Protein AF-A0A7S3IJS3-F1 (afdb_monomer_lite)

Organism: NCBI:txid197538

Sequence (171 aa):
MATNWFPDDQRALATALGSLSNPLGCIFGLALGPFFVFESDKDDHEAGKEHMRTFMLFCAVVGTLMSIPTLIFFREKPKYYPSKIAKNSMTKKKYSQVKDLKMLGRNCNYYLMVMTFMSLYGVYTCLGAVINNIVSPYGFTATDSSILGATFIVSGLIGSFYFSAMLDKQQ

Foldseek 3Di:
DLVFVDDPVCSVVVVVVVVVVVLVVLLVVLQVPCVQADPVCVVPVVVNVVSVVVVVVVVVVVVVVVVVCCVVPDDVHDPDGPDPVSVVVVVDDPPPVVVVVVVLVVDPVSVVVVVVVCVVVVVLVVCLVCLCVVCVVVPDGSSVSSVVNSVVSVVVVVVVVVVVVVVVVVD

InterPro domains:
  IPR011701 Major facilitator superfamily [PF07690] (1-169)
  IPR020846 Major facilitator superfamily domain [PS50850] (1-171)
  IPR036259 MFS transporter superfamily [G3DSA:1.20.1250.20] (1-170)
  IPR036259 MFS transporter superfamily [SSF103473] (1-169)
  IPR049680 Choline/ethanolamine transporter FLVCR1-2/SLC49-like [PTHR10924] (1-170)

Secondary structure (DSSP, 8-state):
-HHHHS-HHHHHHHHHHHHHHHHHHHHHHHHHHHHHS-GGGGT-HHHHHHHHHHHHHHHHHHHHHHHHHHHHH--SS-SS---HHHHHHHHS----HHHHHHHHTT-HHHHHHHHHHHHHHHHHHHHHHHHHHHHGGGT--HHHHHHHHHHHHHHHHHHHHHHHHHHHTT-

Structure (mmCIF, N/CA/C/O backbone):
data_AF-A0A7S3IJS3-F1
#
_entry.id   AF-A0A7S3IJS3-F1
#
loop_
_atom_site.group_PDB
_atom_site.id
_atom_site.type_symbol
_atom_site.label_atom_id
_atom_site.label_alt_id
_atom_site.label_comp_id
_atom_site.label_asym_id
_atom_site.label_entity_id
_atom_site.label_seq_id
_atom_site.pdbx_PDB_ins_code
_atom_site.Cartn_x
_atom_site.Cartn_y
_atom_site.Cartn_z
_atom_site.occupancy
_atom_site.B_iso_or_equiv
_atom_site.auth_seq_id
_atom_site.auth_comp_id
_atom_site.auth_asym_id
_atom_site.auth_atom_id
_atom_site.pdbx_PDB_model_num
ATOM 1 N N . MET A 1 1 ? -15.737 1.942 10.810 1.00 50.00 1 MET A N 1
ATOM 2 C CA . MET A 1 1 ? -16.801 1.153 10.140 1.00 50.00 1 MET A CA 1
ATOM 3 C C . MET A 1 1 ? -16.949 -0.250 10.735 1.00 50.00 1 MET A C 1
ATOM 5 O O . MET A 1 1 ? -18.080 -0.644 10.998 1.00 50.00 1 MET A O 1
ATOM 9 N N . ALA A 1 2 ? -15.854 -0.961 11.048 1.00 55.59 2 ALA A N 1
ATOM 10 C CA . ALA A 1 2 ? -15.904 -2.280 11.704 1.00 55.59 2 ALA A CA 1
ATOM 11 C C . ALA A 1 2 ? -16.684 -2.296 13.040 1.00 55.59 2 ALA A C 1
ATOM 13 O O . ALA A 1 2 ? -17.387 -3.257 13.339 1.00 55.59 2 ALA A O 1
ATOM 14 N N . THR A 1 3 ? -16.654 -1.190 13.793 1.00 54.62 3 THR A N 1
ATOM 15 C CA . THR A 1 3 ? -17.354 -1.010 15.080 1.00 54.62 3 THR A CA 1
ATOM 16 C C . THR A 1 3 ? -18.875 -1.186 15.005 1.00 54.62 3 THR A C 1
ATOM 18 O O . THR A 1 3 ? -19.502 -1.494 16.011 1.00 54.62 3 THR A O 1
ATOM 21 N N . ASN A 1 4 ? -19.490 -1.003 13.834 1.00 58.22 4 ASN A N 1
ATOM 22 C CA . ASN A 1 4 ? -20.949 -1.077 13.697 1.00 58.22 4 ASN A CA 1
ATOM 23 C C . ASN A 1 4 ? -21.439 -2.437 13.187 1.00 58.22 4 ASN A C 1
ATOM 25 O O . ASN A 1 4 ? -22.600 -2.774 13.409 1.00 58.22 4 ASN A O 1
ATOM 29 N N . TRP A 1 5 ? -20.570 -3.197 12.515 1.00 62.84 5 TRP A N 1
ATOM 30 C CA . TRP A 1 5 ? -20.921 -4.432 11.807 1.00 62.84 5 TRP A CA 1
ATOM 31 C C . TRP A 1 5 ? -20.437 -5.703 12.511 1.00 62.84 5 TRP A C 1
ATOM 33 O O . TRP A 1 5 ? -21.099 -6.730 12.398 1.00 62.84 5 TRP A O 1
ATOM 43 N N . PHE A 1 6 ? -19.343 -5.636 13.277 1.00 63.84 6 PHE A N 1
ATOM 44 C CA . PHE A 1 6 ? -18.756 -6.808 13.931 1.00 63.84 6 PHE A CA 1
ATOM 45 C C . PHE A 1 6 ? -18.953 -6.779 15.460 1.00 63.84 6 PHE A C 1
ATOM 47 O O . PHE A 1 6 ? -18.974 -5.693 16.055 1.00 63.84 6 PHE A O 1
ATOM 54 N N . PRO A 1 7 ? -19.127 -7.941 16.117 1.00 61.72 7 PRO A N 1
ATOM 55 C CA . PRO A 1 7 ? -19.100 -8.060 17.577 1.00 61.72 7 PRO A CA 1
ATOM 56 C C . PRO A 1 7 ? -17.702 -7.754 18.135 1.00 61.72 7 PRO A C 1
ATOM 58 O O . PRO A 1 7 ? -16.718 -7.870 17.411 1.00 61.72 7 PRO A O 1
ATOM 61 N N . ASP A 1 8 ? -17.613 -7.338 19.404 1.00 66.00 8 ASP A N 1
ATOM 62 C CA . ASP A 1 8 ? -16.385 -6.784 20.007 1.00 66.00 8 ASP A CA 1
ATOM 63 C C . ASP A 1 8 ? -15.147 -7.687 19.865 1.00 66.00 8 ASP A C 1
ATOM 65 O O . ASP A 1 8 ? -14.074 -7.188 19.539 1.00 66.00 8 ASP A O 1
ATOM 69 N N . ASP A 1 9 ? -15.335 -9.001 19.970 1.00 67.94 9 ASP A N 1
ATOM 70 C CA . ASP A 1 9 ? -14.302 -10.030 19.780 1.00 67.94 9 ASP A CA 1
ATOM 71 C C . ASP A 1 9 ? -13.729 -10.071 18.344 1.00 67.94 9 ASP A C 1
ATOM 73 O O . ASP A 1 9 ? -12.540 -10.266 18.118 1.00 67.94 9 ASP A O 1
ATOM 77 N N . GLN A 1 10 ? -14.553 -9.778 17.333 1.00 71.25 10 GLN A N 1
ATOM 78 C CA . GLN A 1 10 ? -14.157 -9.849 15.918 1.00 71.25 10 GLN A CA 1
ATOM 79 C C . GLN A 1 10 ? -13.753 -8.490 15.323 1.00 71.25 10 GLN A C 1
ATOM 81 O O . GLN A 1 10 ? -13.262 -8.423 14.194 1.00 71.25 10 GLN A O 1
ATOM 86 N N . ARG A 1 11 ? -13.935 -7.383 16.057 1.00 71.31 11 ARG A N 1
ATOM 87 C CA . ARG A 1 11 ? -13.623 -6.022 15.574 1.00 71.31 11 ARG A CA 1
ATOM 88 C C . ARG A 1 11 ? -12.137 -5.796 15.353 1.00 71.31 11 ARG A C 1
ATOM 90 O O . ARG A 1 11 ? -11.772 -5.148 14.370 1.00 71.31 11 ARG A O 1
ATOM 97 N N . ALA A 1 12 ? -11.305 -6.295 16.266 1.00 75.12 12 ALA A N 1
ATOM 98 C CA . ALA A 1 12 ? -9.857 -6.152 16.179 1.00 75.12 12 ALA A CA 1
ATOM 99 C C . ALA A 1 12 ? -9.328 -6.864 14.928 1.00 75.12 12 ALA A C 1
ATOM 101 O O . ALA A 1 12 ? -8.642 -6.245 14.117 1.00 75.12 12 ALA A O 1
ATOM 102 N N . LEU A 1 13 ? -9.763 -8.109 14.703 1.00 78.50 13 LEU A N 1
ATOM 103 C CA . LEU A 1 13 ? -9.389 -8.898 13.529 1.00 78.50 13 LEU A CA 1
ATOM 104 C C . LEU A 1 13 ? -9.894 -8.263 12.227 1.00 78.50 13 LEU A C 1
ATOM 106 O O . LEU A 1 13 ? -9.119 -8.103 11.288 1.00 78.50 13 LEU A O 1
ATOM 110 N N . ALA A 1 14 ? -11.157 -7.824 12.175 1.00 79.00 14 ALA A N 1
ATOM 111 C CA . ALA A 1 14 ? -11.710 -7.160 10.991 1.00 79.00 14 ALA A CA 1
ATOM 112 C C . ALA A 1 14 ? -10.974 -5.850 10.649 1.00 79.00 14 ALA A C 1
ATOM 114 O O . ALA A 1 14 ? -10.763 -5.537 9.478 1.00 79.00 14 ALA A O 1
ATOM 115 N N . THR A 1 15 ? -10.560 -5.086 11.666 1.00 79.81 15 THR A N 1
ATOM 116 C CA . THR A 1 15 ? -9.795 -3.844 11.475 1.00 79.81 15 THR A CA 1
ATOM 117 C C . THR A 1 15 ? -8.363 -4.139 11.036 1.00 79.81 15 THR A C 1
ATOM 119 O O . THR A 1 15 ? -7.875 -3.497 10.111 1.00 79.81 15 THR A O 1
ATOM 122 N N . ALA A 1 16 ? -7.709 -5.135 11.640 1.00 81.12 16 ALA A N 1
ATOM 123 C CA . ALA A 1 16 ? -6.366 -5.561 11.258 1.00 81.12 16 ALA A CA 1
ATOM 124 C C . ALA A 1 16 ? -6.323 -6.064 9.808 1.00 81.12 16 ALA A C 1
ATOM 126 O O . ALA A 1 16 ? -5.465 -5.637 9.037 1.00 81.12 16 ALA A O 1
ATOM 127 N N . LEU A 1 17 ? -7.292 -6.895 9.409 1.00 83.50 17 LEU A N 1
ATOM 128 C CA . LEU A 1 17 ? -7.407 -7.388 8.038 1.00 83.50 17 LEU A CA 1
ATOM 129 C C . LEU A 1 17 ? -7.640 -6.239 7.047 1.00 83.50 17 LEU A C 1
ATOM 131 O O . LEU A 1 17 ? -6.981 -6.183 6.015 1.00 83.50 17 LEU A O 1
ATOM 135 N N . GLY A 1 18 ? -8.511 -5.283 7.388 1.00 84.56 18 GLY A N 1
ATOM 136 C CA . GLY A 1 18 ? -8.734 -4.089 6.569 1.00 84.56 18 GLY A CA 1
ATOM 137 C C . GLY A 1 18 ? -7.476 -3.232 6.394 1.00 84.56 18 GLY A C 1
ATOM 138 O O . GLY A 1 18 ? -7.208 -2.755 5.294 1.00 84.56 18 GLY A O 1
ATOM 139 N N . SER A 1 19 ? -6.677 -3.074 7.450 1.00 83.75 19 SER A N 1
ATOM 140 C CA . SER A 1 19 ? -5.408 -2.341 7.387 1.00 83.75 19 SER A CA 1
ATOM 141 C C . SER A 1 19 ? -4.342 -3.072 6.567 1.00 83.75 19 SER A C 1
ATOM 143 O O . SER A 1 19 ? -3.584 -2.415 5.859 1.00 83.75 19 SER A O 1
ATOM 145 N N . LEU A 1 20 ? -4.298 -4.410 6.620 1.00 84.81 20 LEU A N 1
ATOM 146 C CA . LEU A 1 20 ? -3.375 -5.244 5.835 1.00 84.81 20 LEU A CA 1
ATOM 147 C C . LEU A 1 20 ? -3.699 -5.250 4.336 1.00 84.81 20 LEU A C 1
ATOM 149 O O . LEU A 1 20 ? -2.792 -5.395 3.517 1.00 84.81 20 LEU A O 1
ATOM 153 N N . SER A 1 21 ? -4.960 -5.033 3.955 1.00 86.44 21 SER A N 1
ATOM 154 C CA . SER A 1 21 ? -5.358 -4.939 2.545 1.00 86.44 21 SER A CA 1
ATOM 155 C C . SER A 1 21 ? -4.635 -3.822 1.788 1.00 86.44 21 SER A C 1
ATOM 157 O O . SER A 1 21 ? -4.355 -3.981 0.603 1.00 86.44 21 SER A O 1
ATOM 159 N N . ASN A 1 22 ? -4.304 -2.709 2.453 1.00 87.31 22 ASN A N 1
ATOM 160 C CA . ASN A 1 22 ? -3.606 -1.584 1.827 1.00 87.31 22 ASN A CA 1
ATOM 161 C C . ASN A 1 22 ? -2.183 -1.954 1.345 1.00 87.31 22 ASN A C 1
ATOM 163 O O . ASN A 1 22 ? -1.937 -1.903 0.140 1.00 87.31 22 ASN A O 1
ATOM 167 N N . PRO A 1 23 ? -1.252 -2.394 2.216 1.00 86.94 23 PRO A N 1
ATOM 168 C CA . PRO A 1 23 ? 0.086 -2.793 1.783 1.00 86.94 23 PRO A CA 1
ATOM 169 C C . PRO A 1 23 ? 0.074 -4.014 0.852 1.00 86.94 23 PRO A C 1
ATOM 171 O O . PRO A 1 23 ? 0.885 -4.066 -0.070 1.00 86.94 23 PRO A O 1
ATOM 174 N N . LEU A 1 24 ? -0.860 -4.960 1.022 1.00 86.19 24 LEU A N 1
ATOM 175 C CA . LEU A 1 24 ? -1.030 -6.066 0.071 1.00 86.19 24 LEU A CA 1
ATOM 176 C C . LEU A 1 24 ? -1.406 -5.553 -1.324 1.00 86.19 24 LEU A C 1
ATOM 178 O O . LEU A 1 24 ? -0.793 -5.961 -2.308 1.00 86.19 24 LEU A O 1
ATOM 182 N N . GLY A 1 25 ? -2.353 -4.616 -1.414 1.00 85.62 25 GLY A N 1
ATOM 183 C CA . GLY A 1 25 ? -2.717 -3.960 -2.669 1.00 85.62 25 GLY A CA 1
ATOM 184 C C . GLY A 1 25 ? -1.532 -3.250 -3.327 1.00 85.62 25 GLY A C 1
ATOM 185 O O . GLY A 1 25 ? -1.350 -3.364 -4.537 1.00 85.62 25 GLY A O 1
ATOM 186 N N . CYS A 1 26 ? -0.678 -2.588 -2.540 1.00 84.62 26 CYS A N 1
ATOM 187 C CA . CYS A 1 26 ? 0.552 -1.980 -3.052 1.00 84.62 26 CYS A CA 1
ATOM 188 C C . CYS A 1 26 ? 1.515 -3.017 -3.649 1.00 84.62 26 CYS A C 1
ATOM 190 O O . CYS A 1 26 ? 2.035 -2.791 -4.738 1.00 84.62 26 CYS A O 1
ATOM 192 N N . ILE A 1 27 ? 1.725 -4.159 -2.984 1.00 86.25 27 ILE A N 1
ATOM 193 C CA . ILE A 1 27 ? 2.581 -5.243 -3.500 1.00 86.25 27 ILE A CA 1
ATOM 194 C C . ILE A 1 27 ? 2.015 -5.799 -4.813 1.00 86.25 27 ILE A C 1
ATOM 196 O O . ILE A 1 27 ? 2.758 -5.952 -5.780 1.00 86.25 27 ILE A O 1
ATOM 200 N N . PHE A 1 28 ? 0.702 -6.045 -4.878 1.00 85.69 28 PHE A N 1
ATOM 201 C CA . PHE A 1 28 ? 0.042 -6.476 -6.114 1.00 85.69 28 PHE A CA 1
ATOM 202 C C . PHE A 1 28 ? 0.190 -5.445 -7.241 1.00 85.69 28 PHE A C 1
ATOM 204 O O . PHE A 1 28 ? 0.464 -5.822 -8.378 1.00 85.69 28 PHE A O 1
ATOM 211 N N . GLY A 1 29 ? 0.054 -4.152 -6.938 1.00 83.94 29 GLY A N 1
ATOM 212 C CA . GLY A 1 29 ? 0.239 -3.076 -7.913 1.00 83.94 29 GLY A CA 1
ATOM 213 C C . GLY A 1 29 ? 1.671 -2.996 -8.447 1.00 83.94 29 GLY A C 1
ATOM 214 O O . GLY A 1 29 ? 1.866 -2.892 -9.656 1.00 83.94 29 GLY A O 1
ATOM 215 N N . LEU A 1 30 ? 2.668 -3.112 -7.563 1.00 82.75 30 LEU A N 1
ATOM 216 C CA . LEU A 1 30 ? 4.081 -3.158 -7.950 1.00 82.75 30 LEU A CA 1
ATOM 217 C C . LEU A 1 30 ? 4.409 -4.401 -8.782 1.00 82.75 30 LEU A C 1
ATOM 219 O O . LEU A 1 30 ? 5.192 -4.308 -9.716 1.00 82.75 30 LEU A O 1
ATOM 223 N N . ALA A 1 31 ? 3.794 -5.547 -8.484 1.00 81.81 31 ALA A N 1
ATOM 224 C CA . ALA A 1 31 ? 3.980 -6.758 -9.273 1.00 81.81 31 ALA A CA 1
ATOM 225 C C . ALA A 1 31 ? 3.354 -6.644 -10.671 1.00 81.81 31 ALA A C 1
ATOM 227 O O . ALA A 1 31 ? 3.951 -7.111 -11.632 1.00 81.81 31 ALA A O 1
ATOM 228 N N . LEU A 1 32 ? 2.174 -6.023 -10.799 1.00 79.56 32 LEU A N 1
ATOM 229 C CA . LEU A 1 32 ? 1.464 -5.882 -12.076 1.00 79.56 32 LEU A CA 1
ATOM 230 C C . LEU A 1 32 ? 2.072 -4.828 -13.011 1.00 79.56 32 LEU A C 1
ATOM 232 O O . LEU A 1 32 ? 1.961 -4.983 -14.225 1.00 79.56 32 LEU A O 1
ATOM 236 N N . GLY A 1 33 ? 2.702 -3.779 -12.475 1.00 75.75 33 GLY A N 1
ATOM 237 C CA . GLY A 1 33 ? 3.278 -2.688 -13.272 1.00 75.75 33 GLY A CA 1
ATOM 238 C C . GLY A 1 33 ? 4.228 -3.167 -14.385 1.00 75.75 33 GLY A C 1
ATOM 239 O O . GLY A 1 33 ? 3.965 -2.877 -15.552 1.00 75.75 33 GLY A O 1
ATOM 240 N N . PRO A 1 34 ? 5.269 -3.961 -14.068 1.00 73.38 34 PRO A N 1
ATOM 241 C CA . PRO A 1 34 ? 6.222 -4.477 -15.056 1.00 73.38 34 PRO A CA 1
ATOM 242 C C . PRO A 1 34 ? 5.644 -5.457 -16.087 1.00 73.38 34 PRO A C 1
ATOM 244 O O . PRO A 1 34 ? 6.280 -5.697 -17.107 1.00 73.38 34 PRO A O 1
ATOM 247 N N . PHE A 1 35 ? 4.468 -6.051 -15.843 1.00 72.12 35 PHE A N 1
ATOM 248 C CA . PHE A 1 35 ? 3.829 -6.955 -16.814 1.00 72.12 35 PHE A CA 1
ATOM 249 C C . PHE A 1 35 ? 3.069 -6.214 -17.917 1.00 72.12 35 PHE A C 1
ATOM 251 O O . PHE A 1 35 ? 2.810 -6.798 -18.966 1.00 72.12 35 PHE A O 1
ATOM 258 N N . PHE A 1 36 ? 2.675 -4.964 -17.670 1.00 66.25 36 PHE A N 1
ATOM 259 C CA . PHE A 1 36 ? 1.894 -4.161 -18.612 1.00 66.25 36 PHE A CA 1
ATOM 260 C C . PHE A 1 36 ? 2.690 -3.026 -19.257 1.00 66.25 36 PHE A C 1
ATOM 262 O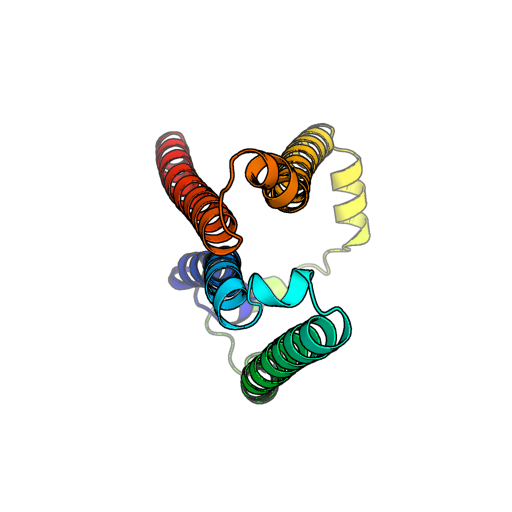 O . PHE A 1 36 ? 2.263 -2.535 -20.297 1.00 66.25 36 PHE A O 1
ATOM 269 N N . VAL A 1 37 ? 3.807 -2.606 -18.656 1.00 65.94 37 VAL A N 1
ATOM 270 C CA . VAL A 1 37 ? 4.692 -1.562 -19.189 1.00 65.94 37 VAL A CA 1
ATOM 271 C C . VAL A 1 37 ? 6.075 -2.166 -19.371 1.00 65.94 37 VAL A C 1
ATOM 273 O O . VAL A 1 37 ? 6.758 -2.473 -18.392 1.00 65.94 37 VAL A O 1
ATOM 276 N N . PHE A 1 38 ? 6.468 -2.361 -20.627 1.00 65.81 38 PHE A N 1
ATOM 277 C CA . PHE A 1 38 ? 7.743 -2.982 -20.962 1.00 65.81 38 PHE A CA 1
ATOM 278 C C . PHE A 1 38 ? 8.843 -1.928 -21.085 1.00 65.81 38 PHE A C 1
ATOM 280 O O . PHE A 1 38 ? 8.605 -0.782 -21.454 1.00 65.81 38 PHE A O 1
ATOM 287 N N . GLU A 1 39 ? 10.087 -2.329 -20.818 1.00 57.78 39 GLU A N 1
ATOM 288 C CA . GLU A 1 39 ? 11.266 -1.466 -20.979 1.00 57.78 39 GLU A CA 1
ATOM 289 C C . GLU A 1 39 ? 11.404 -0.939 -22.428 1.00 57.78 39 GLU A C 1
ATOM 291 O O . GLU A 1 39 ? 11.942 0.147 -22.632 1.00 57.78 39 GLU A O 1
ATOM 296 N N . SER A 1 40 ? 10.861 -1.672 -23.416 1.00 56.12 40 SER A N 1
ATOM 297 C CA . SER A 1 40 ? 10.827 -1.299 -24.841 1.00 56.12 40 SER A CA 1
ATOM 298 C C . SER A 1 40 ? 9.995 -0.050 -25.145 1.00 56.12 40 SER A C 1
ATOM 300 O O . SER A 1 40 ? 10.170 0.552 -26.199 1.00 56.12 40 SER A O 1
ATOM 302 N N . ASP A 1 41 ? 9.124 0.371 -24.226 1.00 56.72 41 ASP A N 1
ATOM 303 C CA . ASP A 1 41 ? 8.277 1.560 -24.378 1.00 56.72 41 ASP A CA 1
ATOM 304 C C . ASP A 1 41 ? 9.030 2.874 -24.120 1.00 56.72 41 ASP A C 1
ATOM 306 O O . ASP A 1 41 ? 8.489 3.959 -24.338 1.00 56.72 41 ASP A O 1
ATOM 310 N N . LYS A 1 42 ? 10.282 2.801 -23.642 1.00 56.00 42 LYS A N 1
ATOM 311 C CA . LYS A 1 42 ? 11.144 3.978 -23.453 1.00 56.00 42 LYS A CA 1
ATOM 312 C C . LYS A 1 42 ? 11.593 4.592 -24.780 1.00 56.00 42 LYS A C 1
ATOM 314 O O . LYS A 1 42 ? 11.767 5.808 -24.844 1.00 56.00 42 LYS A O 1
ATOM 319 N N . ASP A 1 43 ? 11.764 3.769 -25.814 1.00 58.72 43 ASP A N 1
ATOM 320 C CA . ASP A 1 43 ? 12.229 4.215 -27.131 1.00 58.72 43 ASP A CA 1
ATOM 321 C C . ASP A 1 43 ? 11.074 4.705 -28.023 1.00 58.72 43 ASP A C 1
ATOM 323 O O . ASP A 1 43 ? 11.277 5.595 -28.851 1.00 58.72 43 ASP A O 1
ATOM 327 N N . ASP A 1 44 ? 9.848 4.209 -27.805 1.00 65.00 44 ASP A N 1
ATOM 328 C CA . ASP A 1 44 ? 8.675 4.522 -28.629 1.00 65.00 44 ASP A CA 1
ATOM 329 C C . ASP A 1 44 ? 7.538 5.157 -27.798 1.00 65.00 44 ASP A C 1
ATOM 331 O O . ASP A 1 44 ? 6.672 4.496 -27.218 1.00 65.00 44 ASP A O 1
ATOM 335 N N . HIS A 1 45 ? 7.543 6.494 -27.729 1.00 63.94 45 HIS A N 1
ATOM 336 C CA . HIS A 1 45 ? 6.649 7.286 -26.868 1.00 63.94 45 HIS A CA 1
ATOM 337 C C . HIS A 1 45 ? 5.149 7.100 -27.172 1.00 63.94 45 HIS A C 1
ATOM 339 O O . HIS A 1 45 ? 4.311 7.364 -26.305 1.00 63.94 45 HIS A O 1
ATOM 345 N N . GLU A 1 46 ? 4.791 6.701 -28.394 1.00 68.31 46 GLU A N 1
ATOM 346 C CA . GLU A 1 46 ? 3.402 6.428 -28.789 1.00 68.31 46 GLU A CA 1
ATOM 347 C C . GLU A 1 46 ? 2.927 5.068 -28.244 1.00 68.31 46 GLU A C 1
ATOM 349 O O . GLU A 1 46 ? 1.849 4.997 -27.648 1.00 68.31 46 GLU A O 1
ATOM 354 N N . ALA A 1 47 ? 3.757 4.021 -28.341 1.00 65.75 47 ALA A N 1
ATOM 355 C CA . ALA A 1 47 ? 3.452 2.689 -27.809 1.00 65.75 47 ALA A CA 1
ATOM 356 C C . ALA A 1 47 ? 3.365 2.696 -26.272 1.00 65.75 47 ALA A C 1
ATOM 358 O O . ALA A 1 47 ? 2.404 2.180 -25.696 1.00 65.75 47 ALA A O 1
ATOM 359 N N . GLY A 1 48 ? 4.282 3.400 -25.597 1.00 68.56 48 GLY A N 1
ATOM 360 C CA . GLY A 1 48 ? 4.255 3.533 -24.137 1.00 68.56 48 GLY A CA 1
ATOM 361 C C . GLY A 1 48 ? 3.003 4.230 -23.596 1.00 68.56 48 GLY A C 1
ATOM 362 O O . GLY A 1 48 ? 2.475 3.851 -22.546 1.00 68.56 48 GLY A O 1
ATOM 363 N N . LYS A 1 49 ? 2.458 5.216 -24.326 1.00 72.25 49 LYS A N 1
ATOM 364 C CA . LYS A 1 49 ? 1.180 5.853 -23.960 1.00 72.25 49 LYS A CA 1
ATOM 365 C C . LYS A 1 49 ? 0.006 4.887 -24.084 1.00 72.25 49 LYS A C 1
ATOM 367 O O . LYS A 1 49 ? -0.870 4.907 -23.217 1.00 72.25 49 LYS A O 1
ATOM 372 N N . GLU A 1 50 ? -0.032 4.060 -25.127 1.00 74.94 50 GLU A N 1
ATOM 373 C CA . GLU A 1 50 ? -1.072 3.036 -25.288 1.00 74.94 50 GLU A CA 1
ATOM 374 C C . GLU A 1 50 ? -1.006 1.980 -24.182 1.00 74.94 50 GLU A C 1
ATOM 376 O O . GLU A 1 50 ? -2.033 1.672 -23.568 1.00 74.94 50 GLU A O 1
ATOM 381 N N . HIS A 1 51 ? 0.186 1.478 -23.858 1.00 74.56 51 HIS A N 1
ATOM 382 C CA . HIS A 1 51 ? 0.375 0.494 -22.793 1.00 74.56 51 HIS A CA 1
ATOM 383 C C . HIS A 1 51 ? 0.019 1.060 -21.410 1.00 74.56 51 HIS A C 1
ATOM 385 O O . HIS A 1 51 ? -0.749 0.443 -20.665 1.00 74.56 51 HIS A O 1
ATOM 391 N N . MET A 1 52 ? 0.435 2.293 -21.102 1.00 75.12 52 MET A N 1
ATOM 392 C CA . MET A 1 52 ? 0.065 2.974 -19.856 1.00 75.12 52 MET A CA 1
ATOM 393 C C . MET A 1 52 ? -1.441 3.265 -19.769 1.00 75.12 52 MET A C 1
ATOM 395 O O . MET A 1 52 ? -2.053 3.086 -18.711 1.00 75.12 52 MET A O 1
ATOM 399 N N . ARG A 1 53 ? -2.075 3.672 -20.879 1.00 76.94 53 ARG A N 1
ATOM 400 C CA . ARG A 1 53 ? -3.530 3.877 -20.943 1.00 76.94 53 ARG A CA 1
ATOM 401 C C . ARG A 1 53 ? -4.282 2.563 -20.745 1.00 76.94 53 ARG A C 1
ATOM 403 O O . ARG A 1 53 ? -5.271 2.544 -20.014 1.00 76.94 53 ARG A O 1
ATOM 410 N N . THR A 1 54 ? -3.811 1.475 -21.347 1.00 78.56 54 THR A N 1
ATOM 411 C CA . THR A 1 54 ? -4.399 0.136 -21.204 1.00 78.56 54 THR A CA 1
ATOM 412 C C . THR A 1 54 ? -4.292 -0.358 -19.764 1.00 78.56 54 THR A C 1
ATOM 414 O O . THR A 1 54 ? -5.285 -0.817 -19.201 1.00 78.56 54 THR A O 1
ATOM 417 N N . PHE A 1 55 ? -3.136 -0.173 -19.121 1.00 80.94 55 PHE A N 1
ATOM 418 C CA . PHE A 1 55 ? -2.941 -0.487 -17.706 1.00 80.94 55 PHE A CA 1
ATOM 419 C C . PHE A 1 55 ? -3.869 0.326 -16.788 1.00 80.94 55 PHE A C 1
ATOM 421 O O . PHE A 1 55 ? -4.504 -0.226 -15.885 1.00 80.94 55 PHE A O 1
ATOM 428 N N . MET A 1 56 ? -4.003 1.633 -17.038 1.00 81.25 56 MET A N 1
ATOM 429 C CA . MET A 1 56 ? -4.889 2.502 -16.259 1.00 81.25 56 MET A CA 1
ATOM 430 C C . MET A 1 56 ? -6.367 2.130 -16.450 1.00 81.25 56 MET A C 1
ATOM 432 O O . MET A 1 56 ? -7.117 2.085 -15.474 1.00 81.25 56 MET A O 1
ATOM 436 N N . LEU A 1 57 ? -6.785 1.816 -17.681 1.00 84.06 57 LEU A N 1
ATOM 437 C CA . LEU A 1 57 ? -8.138 1.335 -17.974 1.00 84.06 57 LEU A CA 1
ATOM 438 C C . LEU A 1 57 ? -8.412 -0.015 -17.311 1.00 84.06 57 LEU A C 1
ATOM 440 O O . LEU A 1 57 ? -9.475 -0.190 -16.720 1.00 84.06 57 LEU A O 1
ATOM 444 N N . PHE A 1 58 ? -7.455 -0.943 -17.341 1.00 85.62 58 PHE A N 1
ATOM 445 C CA . PHE A 1 58 ? -7.566 -2.225 -16.650 1.00 85.62 58 PHE A CA 1
ATOM 446 C C . PHE A 1 58 ? -7.760 -2.029 -15.140 1.00 85.62 58 PHE A C 1
ATOM 448 O O . PHE A 1 58 ? -8.722 -2.547 -14.570 1.00 85.62 58 PHE A O 1
ATOM 455 N N . CYS A 1 59 ? -6.922 -1.203 -14.504 1.00 83.88 59 CYS A N 1
ATOM 456 C CA . CYS A 1 59 ? -7.066 -0.854 -13.089 1.00 83.88 59 CYS A CA 1
ATOM 457 C C . CYS A 1 59 ? -8.432 -0.214 -12.785 1.00 83.88 59 CYS A C 1
ATOM 459 O O . CYS A 1 59 ? -9.065 -0.557 -11.785 1.00 83.88 59 CYS A O 1
ATOM 461 N N . ALA A 1 60 ? -8.919 0.679 -13.652 1.00 85.00 60 ALA A N 1
ATOM 462 C CA . ALA A 1 60 ? -10.221 1.324 -13.492 1.00 85.00 60 ALA A CA 1
ATOM 463 C C . ALA A 1 60 ? -11.388 0.329 -13.611 1.00 85.00 60 ALA A C 1
ATOM 465 O O . ALA A 1 60 ? -12.325 0.379 -12.812 1.00 85.00 60 ALA A O 1
ATOM 466 N N . VAL A 1 61 ? -11.326 -0.604 -14.565 1.00 87.94 61 VAL A N 1
ATOM 467 C CA . VAL A 1 61 ? -12.342 -1.650 -14.759 1.00 87.94 61 VAL A CA 1
ATOM 468 C C . VAL A 1 61 ? -12.374 -2.594 -13.561 1.00 87.94 61 VAL A C 1
ATOM 470 O O . VAL A 1 61 ? -13.445 -2.811 -12.993 1.00 87.94 61 VAL A O 1
ATOM 473 N N . VAL A 1 62 ? -11.216 -3.093 -13.121 1.00 85.94 62 VAL A N 1
ATOM 474 C CA . VAL A 1 62 ? -11.110 -3.962 -11.937 1.00 85.94 62 VAL A CA 1
ATOM 475 C C . VAL A 1 62 ? -11.595 -3.230 -10.684 1.00 85.94 62 VAL A C 1
ATOM 477 O O . VAL A 1 62 ? -12.397 -3.774 -9.924 1.00 85.94 62 VAL A O 1
ATOM 480 N N . GLY A 1 63 ? -11.186 -1.973 -10.492 1.00 83.94 63 GLY A N 1
ATOM 481 C CA . GLY A 1 63 ? -11.628 -1.146 -9.369 1.00 83.94 63 GLY A CA 1
ATOM 482 C C . GLY A 1 63 ? -13.140 -0.921 -9.359 1.00 83.94 63 GLY A C 1
ATOM 483 O O . GLY A 1 63 ? -13.780 -1.041 -8.313 1.00 83.94 63 GLY A O 1
ATOM 484 N N . THR A 1 64 ? -13.739 -0.670 -10.524 1.00 86.62 64 THR A N 1
ATOM 485 C CA . THR A 1 64 ? -15.193 -0.508 -10.663 1.00 86.62 64 THR A CA 1
ATOM 486 C C . THR A 1 64 ? -15.920 -1.824 -10.380 1.00 86.62 64 THR A C 1
ATOM 488 O O . THR A 1 64 ? -16.864 -1.840 -9.593 1.00 86.62 64 THR A O 1
ATOM 491 N N . LEU A 1 65 ? -15.438 -2.945 -10.928 1.00 87.94 65 LEU A N 1
ATOM 492 C CA . LEU A 1 65 ? -15.975 -4.287 -10.678 1.00 87.94 65 LEU A CA 1
ATOM 493 C C . LEU A 1 65 ? -15.936 -4.679 -9.201 1.00 87.94 65 LEU A C 1
ATOM 495 O O . LEU A 1 65 ? -16.896 -5.265 -8.718 1.00 87.94 65 LEU A O 1
ATOM 499 N N . MET A 1 66 ? -14.867 -4.339 -8.478 1.00 82.44 66 MET A N 1
ATOM 500 C CA . MET A 1 66 ? -14.755 -4.577 -7.032 1.00 82.44 66 MET A CA 1
ATOM 501 C C . MET A 1 66 ? -15.617 -3.603 -6.206 1.00 82.44 66 MET A C 1
ATOM 503 O O . MET A 1 66 ? -16.119 -3.946 -5.132 1.00 82.44 66 MET A O 1
ATOM 507 N N . SER A 1 67 ? -15.845 -2.390 -6.715 1.00 78.81 67 SER A N 1
ATOM 508 C CA . SER A 1 67 ? -16.669 -1.373 -6.049 1.00 78.81 67 SER A CA 1
ATOM 509 C C . SER A 1 67 ? -18.169 -1.658 -6.158 1.00 78.81 67 SER A C 1
ATOM 511 O O . SER A 1 67 ? -18.898 -1.405 -5.203 1.00 78.81 67 SER A O 1
ATOM 513 N N . ILE A 1 68 ? -18.644 -2.229 -7.269 1.00 81.44 68 ILE A N 1
ATOM 514 C CA . ILE A 1 68 ? -20.062 -2.576 -7.487 1.00 81.44 68 ILE A CA 1
ATOM 515 C C . ILE A 1 68 ? -20.641 -3.474 -6.373 1.00 81.44 68 ILE A C 1
ATOM 517 O O . ILE A 1 68 ? -21.639 -3.082 -5.763 1.00 81.44 68 ILE A O 1
ATOM 521 N N . PRO A 1 69 ? -20.057 -4.643 -6.039 1.00 76.00 69 PRO A N 1
ATOM 522 C CA . PRO A 1 69 ? -20.570 -5.483 -4.966 1.00 76.00 69 PRO A CA 1
ATOM 523 C C . PRO A 1 69 ? -20.430 -4.795 -3.610 1.00 76.00 69 PRO A C 1
ATOM 525 O O . PRO A 1 69 ? -21.308 -4.954 -2.771 1.00 76.00 69 PRO A O 1
ATOM 528 N N . THR A 1 70 ? -19.405 -3.964 -3.404 1.00 74.81 70 THR A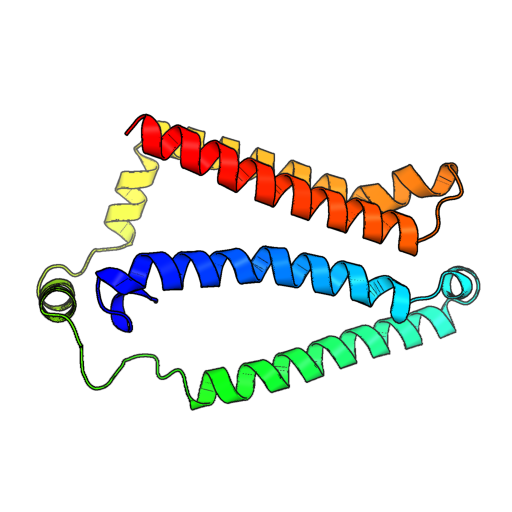 N 1
ATOM 529 C CA . THR A 1 70 ? -19.294 -3.162 -2.181 1.00 74.81 70 THR A CA 1
ATOM 530 C C . THR A 1 70 ? -20.471 -2.190 -2.062 1.00 74.81 70 THR A C 1
ATOM 532 O O . THR A 1 70 ? -21.133 -2.167 -1.035 1.00 74.81 70 THR A O 1
ATOM 535 N N . LEU A 1 71 ? -20.832 -1.461 -3.118 1.00 69.00 71 LEU A N 1
ATOM 536 C CA . LEU A 1 71 ? -21.974 -0.537 -3.100 1.00 69.00 71 LEU A CA 1
ATOM 537 C C . LEU A 1 71 ? -23.328 -1.247 -2.932 1.00 69.00 71 LEU A C 1
ATOM 539 O O . LEU A 1 71 ? -24.232 -0.702 -2.301 1.00 69.00 71 LEU A O 1
ATOM 543 N N . ILE A 1 72 ? -23.474 -2.460 -3.473 1.00 72.62 72 ILE A N 1
ATOM 544 C CA . ILE A 1 72 ? -24.719 -3.239 -3.388 1.00 72.62 72 ILE A CA 1
ATOM 545 C C . ILE A 1 72 ? -24.861 -3.934 -2.021 1.00 72.62 72 ILE A C 1
ATOM 547 O O . ILE A 1 72 ? -25.950 -3.933 -1.442 1.00 72.62 72 ILE A O 1
ATOM 551 N N . PHE A 1 73 ? -23.782 -4.520 -1.491 1.00 66.25 73 PHE A N 1
ATOM 552 C CA . PHE A 1 73 ? -23.808 -5.323 -0.262 1.00 66.25 73 PHE A CA 1
ATOM 553 C C . PHE A 1 73 ? -23.473 -4.526 1.008 1.00 66.25 73 PHE A C 1
ATOM 555 O O . PHE A 1 73 ? -24.091 -4.771 2.049 1.00 66.25 73 PHE A O 1
ATOM 562 N N . PHE A 1 74 ? -22.554 -3.554 0.963 1.00 63.06 74 PHE A N 1
ATOM 563 C CA . PHE A 1 74 ? -22.253 -2.695 2.115 1.00 63.06 74 PHE A CA 1
ATOM 564 C C . PHE A 1 74 ? -23.278 -1.567 2.226 1.00 63.06 74 PHE A C 1
ATOM 566 O O . PHE A 1 74 ? -23.055 -0.420 1.844 1.00 63.06 74 PHE A O 1
ATOM 573 N N . ARG A 1 75 ? -24.421 -1.877 2.840 1.00 54.00 75 ARG A N 1
ATOM 574 C CA . ARG A 1 75 ? -25.314 -0.837 3.358 1.00 54.00 75 ARG A CA 1
ATOM 575 C C . ARG A 1 75 ? -24.619 -0.080 4.492 1.00 54.00 75 ARG A C 1
ATOM 577 O O . ARG A 1 75 ? -24.080 -0.672 5.419 1.00 54.00 75 ARG A O 1
ATOM 584 N N . GLU A 1 76 ? -24.710 1.244 4.473 1.00 52.66 76 GLU A N 1
ATOM 585 C CA . GLU A 1 76 ? -24.089 2.145 5.458 1.00 52.66 76 GLU A CA 1
ATOM 586 C C . GLU A 1 76 ? -24.485 1.836 6.922 1.00 52.66 76 GLU A C 1
ATOM 588 O O . GLU A 1 76 ? -23.779 2.195 7.867 1.00 52.66 76 GLU A O 1
ATOM 593 N N . LYS A 1 77 ? -25.612 1.136 7.132 1.00 52.72 77 LYS A N 1
ATOM 594 C CA . LYS A 1 77 ? -26.138 0.762 8.451 1.00 52.72 77 LYS A CA 1
ATOM 595 C C . LYS A 1 77 ? -26.706 -0.668 8.422 1.00 52.72 77 LYS A C 1
ATOM 597 O O . LYS A 1 77 ? -27.630 -0.920 7.642 1.00 52.72 77 LYS A O 1
ATOM 602 N N . PRO A 1 78 ? -26.215 -1.602 9.260 1.00 54.28 78 PRO A N 1
ATOM 603 C CA . PRO A 1 78 ? -26.832 -2.916 9.390 1.00 54.28 78 PRO A CA 1
ATOM 604 C C . PRO A 1 78 ? -28.209 -2.776 10.063 1.00 54.28 78 PRO A C 1
ATOM 606 O O . PRO A 1 78 ? -28.370 -2.011 11.012 1.00 54.28 78 PRO A O 1
ATOM 609 N N . LYS A 1 79 ? -29.219 -3.512 9.570 1.00 50.31 79 LYS A N 1
ATOM 610 C CA . LYS A 1 79 ? -30.605 -3.484 10.096 1.00 50.31 79 LYS A CA 1
ATOM 611 C C . LYS A 1 79 ? -30.726 -4.059 11.518 1.00 50.31 79 LYS A C 1
ATOM 613 O O . LYS A 1 79 ? -31.659 -3.705 12.231 1.00 50.31 79 LYS A O 1
ATOM 618 N N . TYR A 1 80 ? -29.788 -4.913 11.933 1.00 47.75 80 TYR A N 1
ATOM 619 C CA . TYR A 1 80 ? -29.726 -5.513 13.266 1.00 47.75 80 TYR A CA 1
ATOM 620 C C . TYR A 1 80 ? -28.345 -5.258 13.872 1.00 47.75 80 TYR A C 1
ATOM 622 O O . TYR A 1 80 ? -27.339 -5.697 13.324 1.00 47.75 80 TYR A O 1
ATOM 630 N N . TYR A 1 81 ? -28.298 -4.529 14.990 1.00 51.62 81 TYR A N 1
ATOM 631 C CA . TYR A 1 81 ? -27.067 -4.269 15.738 1.00 51.62 81 TYR A CA 1
ATOM 632 C C . TYR A 1 81 ? -26.746 -5.477 16.633 1.00 51.62 81 TYR A C 1
ATOM 634 O O . TYR A 1 81 ? -27.522 -5.744 17.554 1.00 51.62 81 TYR A O 1
ATOM 642 N N . PRO A 1 82 ? -25.625 -6.189 16.420 1.00 47.59 82 PRO A N 1
ATOM 643 C CA . PRO A 1 82 ? -25.323 -7.410 17.168 1.00 47.59 82 PRO A CA 1
ATOM 644 C C . PRO A 1 82 ? -24.812 -7.178 18.607 1.00 47.59 82 PRO A C 1
ATOM 646 O O . PRO A 1 82 ? -24.772 -8.126 19.381 1.00 47.59 82 PRO A O 1
ATOM 649 N N . SER A 1 83 ? -24.452 -5.949 19.020 1.00 47.94 83 SER A N 1
ATOM 650 C CA . SER A 1 83 ? -23.914 -5.664 20.373 1.00 47.94 83 SER A CA 1
ATOM 651 C C . SER A 1 83 ? -24.683 -4.560 21.120 1.00 47.94 83 SER A C 1
ATOM 653 O O . SER A 1 83 ? -25.014 -3.511 20.559 1.00 47.94 83 SER A O 1
ATOM 655 N N . LYS A 1 84 ? -24.915 -4.765 22.430 1.00 50.09 84 LYS A N 1
ATOM 656 C CA . LYS A 1 84 ? -25.542 -3.802 23.366 1.00 50.09 84 LYS A CA 1
ATOM 657 C C . LYS A 1 84 ? -24.763 -2.475 23.463 1.00 50.09 84 LYS A C 1
ATOM 659 O O . LYS A 1 84 ? -25.363 -1.431 23.722 1.00 50.09 84 LYS A O 1
ATOM 664 N N . ILE A 1 85 ? -23.455 -2.485 23.183 1.00 50.47 85 ILE A N 1
ATOM 665 C CA . ILE A 1 85 ? -22.589 -1.292 23.194 1.00 50.47 85 ILE A CA 1
ATOM 666 C C . ILE A 1 85 ? -22.836 -0.415 21.954 1.00 50.47 85 ILE A C 1
ATOM 668 O O . ILE A 1 85 ? -22.831 0.809 22.066 1.00 50.47 85 ILE A O 1
ATOM 672 N N . ALA A 1 86 ? -23.164 -1.006 20.797 1.00 49.72 86 ALA A N 1
ATOM 673 C CA . ALA A 1 86 ? -23.523 -0.255 19.587 1.00 49.72 86 ALA A CA 1
ATOM 674 C C . ALA A 1 86 ? -24.849 0.520 19.753 1.00 49.72 86 ALA A C 1
ATOM 676 O O . ALA A 1 86 ? -24.975 1.643 19.268 1.00 49.72 86 ALA A O 1
ATOM 677 N N . LYS A 1 87 ? -25.806 -0.028 20.521 1.00 46.75 87 LYS A N 1
ATOM 678 C CA . LYS A 1 87 ? -27.028 0.689 20.939 1.00 46.75 87 LYS A CA 1
ATOM 679 C C . LYS A 1 87 ? -26.727 1.850 21.901 1.00 46.75 87 LYS A C 1
ATOM 681 O O . LYS A 1 87 ? -27.288 2.937 21.751 1.00 46.75 87 LYS A O 1
ATOM 686 N N . ASN A 1 88 ? -25.817 1.660 22.860 1.00 47.12 88 ASN A N 1
ATOM 687 C CA . ASN A 1 88 ? -25.482 2.691 23.854 1.00 47.12 88 ASN A CA 1
ATOM 688 C C . ASN A 1 88 ? -24.573 3.807 23.308 1.00 47.12 88 ASN A C 1
ATOM 690 O O . ASN A 1 88 ? -24.756 4.964 23.685 1.00 47.12 88 ASN A O 1
ATOM 694 N N . SER A 1 89 ? -23.661 3.497 22.381 1.00 48.44 89 SER A N 1
ATOM 695 C CA . SER A 1 89 ? -22.807 4.487 21.705 1.00 48.44 89 SER A CA 1
ATOM 696 C C . SER A 1 89 ? -23.598 5.447 20.815 1.00 48.44 89 SER A C 1
ATOM 698 O O . SER A 1 89 ? -23.140 6.560 20.581 1.00 48.44 89 SER A O 1
ATOM 700 N N . MET A 1 90 ? -24.771 5.041 20.317 1.00 46.94 90 MET A N 1
ATOM 701 C CA . MET A 1 90 ? -25.647 5.916 19.531 1.00 46.94 90 MET A CA 1
ATOM 702 C C . MET A 1 90 ? -26.596 6.744 20.415 1.00 46.94 90 MET A C 1
ATOM 704 O O . MET A 1 90 ? -27.047 7.811 20.008 1.00 46.94 90 MET A O 1
ATOM 708 N N . THR A 1 91 ? -26.867 6.277 21.641 1.00 45.91 91 THR A N 1
ATOM 709 C CA . THR A 1 91 ? -27.780 6.939 22.592 1.00 45.91 91 THR A CA 1
ATOM 710 C C . THR A 1 91 ? -27.059 7.951 23.494 1.00 45.91 91 THR A C 1
ATOM 712 O O . THR A 1 91 ? -27.671 8.915 23.952 1.00 45.91 91 THR A O 1
ATOM 715 N N . LYS A 1 92 ? -25.747 7.801 23.733 1.00 46.72 92 LYS A N 1
ATOM 716 C CA . LYS A 1 92 ? -24.955 8.762 24.517 1.00 46.72 92 LYS A CA 1
ATOM 717 C C . LYS A 1 92 ? -23.851 9.410 23.676 1.00 46.72 92 LYS A C 1
ATOM 719 O O . LYS A 1 92 ? -22.873 8.766 23.326 1.00 46.72 92 LYS A O 1
ATOM 724 N N . LYS A 1 93 ? -24.005 10.730 23.505 1.00 46.31 93 LYS A N 1
ATOM 725 C CA . LYS A 1 93 ? -23.106 11.742 22.915 1.00 46.31 93 LYS A CA 1
ATOM 726 C C . LYS A 1 93 ? -23.118 11.857 21.386 1.00 46.31 93 LYS A C 1
ATOM 728 O O . LYS A 1 93 ? -22.405 11.164 20.673 1.00 46.31 93 LYS A O 1
ATOM 733 N N . LYS A 1 94 ? -23.785 12.919 20.912 1.00 48.44 94 LYS A N 1
ATOM 734 C CA . LYS A 1 94 ? -23.283 13.720 19.786 1.00 48.44 94 LYS A CA 1
ATOM 735 C C . LYS A 1 94 ? -21.881 14.212 20.168 1.00 48.44 94 LYS A C 1
ATOM 737 O O . LYS A 1 94 ? -21.748 15.256 20.804 1.00 48.44 94 LYS A O 1
ATOM 742 N N . TYR A 1 95 ? -20.848 13.430 19.872 1.00 56.25 95 TYR A N 1
ATOM 743 C CA . TYR A 1 95 ? -19.477 13.923 19.910 1.00 56.25 95 TYR A CA 1
ATOM 744 C C . TYR A 1 95 ? -19.396 15.063 18.897 1.00 56.25 95 TYR A C 1
ATOM 746 O O . TYR A 1 95 ? -19.623 14.873 17.702 1.00 56.25 95 TYR A O 1
ATOM 754 N N . SER A 1 96 ? -19.199 16.283 19.392 1.00 63.50 96 SER A N 1
ATOM 755 C CA . SER A 1 96 ? -18.966 17.424 18.519 1.00 63.50 96 SER A CA 1
ATOM 756 C C . SER A 1 96 ? -17.550 17.271 17.991 1.00 63.50 96 SER A C 1
ATOM 758 O O . SER A 1 96 ? -16.595 17.579 18.701 1.00 63.50 96 SER A O 1
ATOM 760 N N . GLN A 1 97 ? -17.426 16.779 16.756 1.00 68.56 97 GLN A N 1
ATOM 761 C CA . GLN A 1 97 ? -16.141 16.541 16.091 1.00 68.56 97 GLN A CA 1
ATOM 762 C C . GLN A 1 97 ? -15.229 17.777 16.149 1.00 68.56 97 GLN A C 1
ATOM 764 O O . GLN A 1 97 ? -14.020 17.661 16.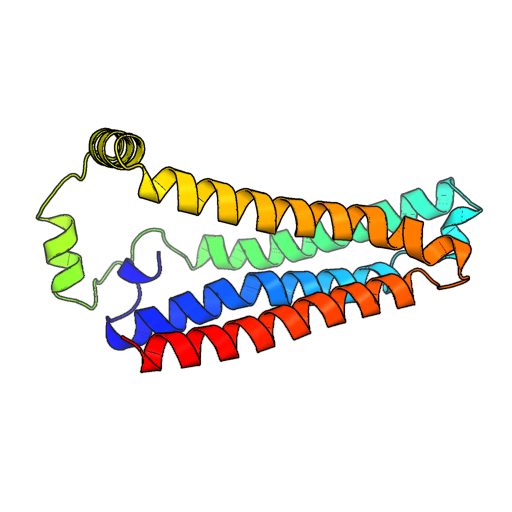304 1.00 68.56 97 GLN A O 1
ATOM 769 N N . VAL A 1 98 ? -15.821 18.976 16.122 1.00 76.12 98 VAL A N 1
ATOM 770 C CA . VAL A 1 98 ? -15.115 20.260 16.242 1.00 76.12 98 VAL A CA 1
ATOM 771 C C . VAL A 1 98 ? -14.501 20.454 17.635 1.00 76.12 98 VAL A C 1
ATOM 773 O O . VAL A 1 98 ? -13.407 21.000 17.770 1.00 76.12 98 VAL A O 1
ATOM 776 N N . LYS A 1 99 ? -15.190 20.006 18.689 1.00 78.00 99 LYS A N 1
ATOM 777 C CA . LYS A 1 99 ? -14.724 20.125 20.076 1.00 78.00 99 LYS A CA 1
ATOM 778 C C . LYS A 1 99 ? -13.579 19.153 20.358 1.00 78.00 99 LYS A C 1
ATOM 780 O O . LYS A 1 99 ? -12.611 19.547 21.005 1.00 78.00 99 LYS A O 1
ATOM 785 N N . ASP A 1 100 ? -13.661 17.942 19.812 1.00 78.94 100 ASP A N 1
ATOM 786 C CA . ASP A 1 100 ? -12.597 16.939 19.902 1.00 78.94 100 ASP A CA 1
ATOM 787 C C . ASP A 1 100 ? -11.364 17.370 19.096 1.00 78.94 100 ASP A C 1
ATOM 789 O O . ASP A 1 100 ? -10.249 17.311 19.608 1.00 78.94 100 ASP A O 1
ATOM 793 N N . LEU A 1 101 ? -11.555 17.925 17.892 1.00 79.12 101 LEU A N 1
ATOM 794 C CA . LEU A 1 101 ? -10.462 18.460 17.074 1.00 79.12 101 LEU A CA 1
ATOM 795 C C . LEU A 1 101 ? -9.752 19.637 17.763 1.00 79.12 101 LEU A C 1
ATOM 797 O O . LEU A 1 101 ? -8.524 19.700 17.788 1.00 79.12 101 LEU A O 1
ATOM 801 N N . LYS A 1 102 ? -10.514 20.541 18.394 1.00 80.94 102 LYS A N 1
ATOM 802 C CA . LYS A 1 102 ? -9.957 21.651 19.183 1.00 80.94 102 LYS A CA 1
ATOM 803 C C . LYS A 1 102 ? -9.203 21.160 20.423 1.00 80.94 102 LYS A C 1
ATOM 805 O O . LYS A 1 102 ? -8.215 21.773 20.819 1.00 80.94 102 LYS A O 1
ATOM 810 N N . MET A 1 103 ? -9.659 20.070 21.040 1.00 79.19 103 MET A N 1
ATOM 811 C CA . MET A 1 103 ? -8.976 19.441 22.172 1.00 79.19 103 MET A CA 1
ATOM 812 C C . MET A 1 103 ? -7.672 18.758 21.734 1.00 79.19 103 MET A C 1
ATOM 814 O O . MET A 1 103 ? -6.662 18.895 22.422 1.00 79.19 103 MET A O 1
ATOM 818 N N . LEU A 1 104 ? -7.668 18.108 20.568 1.00 81.19 104 LEU A N 1
ATOM 819 C CA . LEU A 1 104 ? -6.482 17.504 19.955 1.00 81.19 104 LEU A CA 1
ATOM 820 C C . LEU A 1 104 ? -5.426 18.554 19.593 1.00 81.19 104 LEU A C 1
ATOM 822 O O . LEU A 1 104 ? -4.263 18.404 19.952 1.00 81.19 104 LEU A O 1
ATOM 826 N N . GLY A 1 105 ? -5.844 19.664 18.975 1.00 80.56 105 GLY A N 1
ATOM 827 C CA . GLY A 1 105 ? -4.956 20.769 18.594 1.00 80.56 105 GLY A CA 1
ATOM 828 C C . GLY A 1 105 ? -4.327 21.520 19.772 1.00 80.56 105 GLY A C 1
ATOM 829 O O . GLY A 1 105 ? -3.418 22.321 19.568 1.00 80.56 105 GLY A O 1
ATOM 830 N N . ARG A 1 106 ? -4.783 21.266 21.006 1.00 83.06 106 ARG A N 1
ATOM 831 C CA . ARG A 1 106 ? -4.197 21.822 22.235 1.00 83.06 106 ARG A CA 1
ATOM 832 C C . ARG A 1 106 ? -3.194 20.874 22.901 1.00 83.06 106 ARG A C 1
ATOM 834 O O . ARG A 1 106 ? -2.616 21.232 23.923 1.00 83.06 106 ARG A O 1
ATOM 841 N N . ASN A 1 107 ? -3.006 19.672 22.358 1.00 89.00 107 ASN A N 1
ATOM 842 C CA . ASN A 1 107 ? -2.118 18.662 22.915 1.00 89.00 107 ASN A CA 1
ATOM 843 C C . ASN A 1 107 ? -0.774 18.651 22.168 1.00 89.00 107 ASN A C 1
ATOM 845 O O . ASN A 1 107 ? -0.723 18.353 20.979 1.00 89.00 107 ASN A O 1
ATOM 849 N N . CYS A 1 108 ? 0.325 18.931 22.873 1.00 85.38 108 CYS A N 1
ATOM 850 C CA . CYS A 1 108 ? 1.671 18.906 22.291 1.00 85.38 108 CYS A CA 1
ATOM 851 C C . CYS A 1 108 ? 2.054 17.504 21.775 1.00 85.38 108 CYS A C 1
ATOM 853 O O . CYS A 1 108 ? 2.620 17.368 20.692 1.00 85.38 108 CYS A O 1
ATOM 855 N N . ASN A 1 109 ? 1.641 16.447 22.486 1.00 88.38 109 ASN A N 1
ATOM 856 C CA . ASN A 1 109 ? 1.920 15.064 22.087 1.00 88.38 109 ASN A CA 1
ATOM 857 C C . ASN A 1 109 ? 1.251 14.699 20.755 1.00 88.38 109 ASN A C 1
ATOM 859 O O . ASN A 1 109 ? 1.777 13.880 20.007 1.00 88.38 109 ASN A O 1
ATOM 863 N N . TYR A 1 110 ? 0.113 15.324 20.435 1.00 88.44 110 TYR A N 1
ATOM 864 C CA . TYR A 1 110 ? -0.544 15.121 19.147 1.00 88.44 110 TYR A CA 1
ATOM 865 C C . TYR A 1 110 ? 0.315 15.656 17.995 1.00 88.44 110 TYR A C 1
ATOM 867 O O . TYR A 1 110 ? 0.488 14.961 16.999 1.00 88.44 110 TYR A O 1
ATOM 875 N N . TYR A 1 111 ? 0.923 16.836 18.149 1.00 90.38 111 TYR A N 1
ATOM 876 C CA . TYR A 1 111 ? 1.822 17.380 17.128 1.00 90.38 111 TYR A CA 1
ATOM 877 C C . TYR A 1 111 ? 3.069 16.518 16.927 1.00 90.38 111 TYR A C 1
ATOM 879 O O . TYR A 1 111 ? 3.462 16.307 15.784 1.00 90.38 111 TYR A O 1
ATOM 887 N N . LEU A 1 112 ? 3.656 15.973 17.999 1.00 91.12 112 LEU A N 1
ATOM 888 C CA . LEU A 1 112 ? 4.790 15.048 17.881 1.00 91.12 112 LEU A CA 1
ATOM 889 C C . LEU A 1 112 ? 4.416 13.803 17.067 1.00 91.12 112 LEU A C 1
ATOM 891 O O . LEU A 1 112 ? 5.123 13.458 16.125 1.00 91.12 112 LEU A O 1
ATOM 895 N N . MET A 1 113 ? 3.266 13.189 17.361 1.00 91.00 113 MET A N 1
ATOM 896 C CA . MET A 1 113 ? 2.769 12.031 16.606 1.00 91.00 113 MET A CA 1
ATOM 897 C C . MET A 1 113 ? 2.523 12.366 15.130 1.00 91.00 113 MET A C 1
ATOM 899 O O . MET A 1 113 ? 2.903 11.594 14.250 1.00 91.00 113 MET A O 1
ATOM 903 N N . VAL A 1 114 ? 1.924 13.529 14.846 1.00 90.88 114 VAL A N 1
ATOM 904 C CA . VAL A 1 114 ? 1.683 13.994 13.470 1.00 90.88 114 VAL A CA 1
ATOM 905 C C . VAL A 1 114 ? 2.999 14.202 12.725 1.00 90.88 114 VAL A C 1
ATOM 907 O O . VAL A 1 114 ? 3.129 13.729 11.600 1.00 90.88 114 VAL A O 1
ATOM 910 N N . MET A 1 115 ? 3.985 14.852 13.347 1.00 93.12 115 MET A N 1
ATOM 911 C CA . MET A 1 115 ? 5.294 15.086 12.733 1.00 93.12 115 MET A CA 1
ATOM 912 C C . MET A 1 115 ? 6.008 13.772 12.417 1.00 93.12 115 MET A C 1
ATOM 914 O O . MET A 1 115 ? 6.464 13.588 11.291 1.00 93.12 115 MET A O 1
ATOM 918 N N . THR A 1 116 ? 6.047 12.824 13.359 1.00 92.12 116 THR A N 1
ATOM 919 C CA . THR A 1 116 ? 6.649 11.504 13.121 1.00 92.12 116 THR A CA 1
ATOM 920 C C . THR A 1 116 ? 5.948 10.760 11.984 1.00 92.12 116 THR A C 1
ATOM 922 O O . THR A 1 116 ? 6.614 10.194 11.117 1.00 92.12 116 THR A O 1
ATOM 925 N N . PHE A 1 117 ? 4.612 10.797 11.938 1.00 90.38 117 PHE A N 1
ATOM 926 C CA . PHE A 1 117 ? 3.844 10.156 10.872 1.00 90.38 117 PHE A CA 1
ATOM 927 C C . PHE A 1 117 ? 4.089 10.806 9.503 1.00 90.38 117 PHE A C 1
ATOM 929 O O . PHE A 1 117 ? 4.299 10.104 8.514 1.00 90.38 117 PHE A O 1
ATOM 936 N N . MET A 1 118 ? 4.121 12.140 9.442 1.00 93.56 118 MET A N 1
ATOM 937 C CA . MET A 1 118 ? 4.424 12.886 8.219 1.00 93.56 118 MET A CA 1
ATOM 938 C C . MET A 1 118 ? 5.832 12.595 7.706 1.00 93.56 118 MET A C 1
ATOM 940 O O . MET A 1 118 ? 6.000 12.360 6.512 1.00 93.56 118 MET A O 1
ATOM 944 N N . SER A 1 119 ? 6.837 12.568 8.586 1.00 93.69 119 SER A N 1
ATOM 945 C CA . SER A 1 119 ? 8.208 12.220 8.204 1.00 93.69 119 SER A CA 1
ATOM 946 C C . SER A 1 119 ? 8.293 10.798 7.652 1.00 93.69 119 SER A C 1
ATOM 948 O O . SER A 1 119 ? 8.885 10.595 6.595 1.00 93.69 119 SER A O 1
ATOM 950 N N . LEU A 1 120 ? 7.654 9.826 8.312 1.00 89.81 120 LEU A N 1
ATOM 951 C CA . LEU A 1 120 ? 7.634 8.435 7.857 1.00 89.81 120 LEU A CA 1
ATOM 952 C C . LEU A 1 120 ? 6.967 8.292 6.479 1.00 89.81 120 LEU A C 1
ATOM 954 O O . LEU A 1 120 ? 7.543 7.694 5.570 1.00 89.81 120 LEU A O 1
ATOM 958 N N . TYR A 1 121 ? 5.786 8.885 6.296 1.00 89.19 121 TYR A N 1
ATOM 959 C CA . TYR A 1 121 ? 5.063 8.827 5.024 1.00 89.19 121 TYR A CA 1
ATOM 960 C C . TYR A 1 121 ? 5.772 9.605 3.902 1.00 89.19 121 TYR A C 1
ATOM 962 O O . TYR A 1 121 ? 5.777 9.179 2.744 1.00 89.19 121 TYR A O 1
ATOM 970 N N . GLY A 1 122 ? 6.408 10.729 4.242 1.00 91.12 122 GLY A N 1
ATOM 971 C CA . GLY A 1 122 ? 7.187 11.544 3.314 1.00 91.12 122 GLY A CA 1
ATOM 972 C C . GLY A 1 122 ? 8.415 10.807 2.785 1.00 91.12 122 GLY A C 1
ATOM 973 O O . GLY A 1 122 ? 8.618 10.758 1.573 1.00 91.12 122 GLY A O 1
ATOM 974 N N . VAL A 1 123 ? 9.192 10.172 3.671 1.00 89.44 123 VAL A N 1
ATOM 975 C CA . VAL A 1 123 ? 10.344 9.345 3.274 1.00 89.44 123 VAL A CA 1
ATOM 976 C C . VAL A 1 123 ? 9.893 8.182 2.395 1.00 89.44 123 VAL A C 1
ATOM 978 O O . VAL A 1 123 ? 10.485 7.964 1.342 1.00 89.44 123 VAL A O 1
ATOM 981 N N . TYR A 1 124 ? 8.814 7.488 2.771 1.00 85.56 124 TYR A N 1
ATOM 982 C CA . TYR A 1 124 ? 8.250 6.396 1.974 1.00 85.56 124 TYR A CA 1
ATOM 983 C C . TYR A 1 124 ? 7.879 6.837 0.549 1.00 85.56 124 TYR A C 1
ATOM 985 O O . TYR A 1 124 ? 8.277 6.206 -0.429 1.00 85.56 124 TYR A O 1
ATOM 993 N N . THR A 1 125 ? 7.162 7.956 0.426 1.00 87.19 125 THR A N 1
ATOM 994 C CA . THR A 1 125 ? 6.708 8.475 -0.873 1.00 87.19 125 THR A CA 1
ATOM 995 C C . THR A 1 125 ? 7.880 8.961 -1.729 1.00 87.19 125 THR A C 1
ATOM 997 O O . THR A 1 125 ? 7.923 8.695 -2.929 1.00 87.19 125 THR A O 1
ATOM 1000 N N . CYS A 1 126 ? 8.857 9.638 -1.117 1.00 88.69 126 CYS A N 1
ATOM 1001 C CA . CYS A 1 126 ? 10.067 10.093 -1.798 1.00 88.69 126 CYS A CA 1
ATOM 1002 C C . CYS A 1 126 ? 10.893 8.909 -2.318 1.00 88.69 126 CYS A C 1
ATOM 1004 O O . CYS A 1 126 ? 11.264 8.883 -3.490 1.00 88.69 126 CYS A O 1
ATOM 1006 N N . LEU A 1 127 ? 11.107 7.890 -1.479 1.00 85.81 127 LEU A N 1
ATOM 1007 C CA . LEU A 1 127 ? 11.800 6.667 -1.875 1.00 85.81 127 LEU A CA 1
ATOM 1008 C C . LEU A 1 127 ? 11.095 6.006 -3.068 1.00 85.81 127 LEU A C 1
ATOM 1010 O O . LEU A 1 127 ? 11.752 5.683 -4.051 1.00 85.81 127 LEU A O 1
ATOM 1014 N N . GLY A 1 128 ? 9.763 5.882 -3.029 1.00 82.69 128 GLY A N 1
ATOM 1015 C CA . GLY A 1 128 ? 8.979 5.312 -4.129 1.00 82.69 128 GLY A CA 1
ATOM 1016 C C . GLY A 1 128 ? 9.108 6.075 -5.454 1.00 82.69 128 GLY A C 1
ATOM 1017 O O . GLY A 1 128 ? 9.142 5.456 -6.514 1.00 82.69 128 GLY A O 1
ATOM 1018 N N . ALA A 1 129 ? 9.233 7.405 -5.416 1.00 83.31 129 ALA A N 1
ATOM 1019 C CA . ALA A 1 129 ? 9.413 8.221 -6.620 1.00 83.31 129 ALA A CA 1
ATOM 1020 C C . ALA A 1 129 ? 10.844 8.151 -7.186 1.00 83.31 129 ALA A C 1
ATOM 1022 O O . ALA A 1 129 ? 11.052 8.200 -8.400 1.00 83.31 129 ALA A O 1
ATOM 1023 N N . VAL A 1 130 ? 11.842 8.049 -6.307 1.00 84.44 130 VAL A N 1
ATOM 1024 C CA . VAL A 1 130 ? 13.258 8.168 -6.676 1.00 84.44 130 VAL A CA 1
ATOM 1025 C C . VAL A 1 130 ? 13.919 6.801 -6.895 1.00 84.44 130 VAL A C 1
ATOM 1027 O O . VAL A 1 130 ? 14.966 6.742 -7.533 1.00 84.44 130 VAL A O 1
ATOM 1030 N N . ILE A 1 131 ? 13.299 5.690 -6.471 1.00 81.19 131 ILE A N 1
ATOM 1031 C CA . ILE A 1 131 ? 13.870 4.339 -6.615 1.00 81.19 131 ILE A CA 1
ATOM 1032 C C . ILE A 1 131 ? 14.249 4.024 -8.065 1.00 81.19 131 ILE A C 1
ATOM 1034 O O . ILE A 1 131 ? 15.381 3.629 -8.320 1.00 81.19 131 ILE A O 1
ATOM 1038 N N . ASN A 1 132 ? 13.373 4.328 -9.027 1.00 74.38 132 ASN A N 1
ATOM 1039 C CA . ASN A 1 132 ? 13.657 4.119 -10.449 1.00 74.38 132 ASN A CA 1
ATOM 1040 C C . ASN A 1 132 ? 14.841 4.976 -10.935 1.00 74.38 132 ASN A C 1
ATOM 1042 O O . ASN A 1 132 ? 15.650 4.517 -11.734 1.00 74.38 132 ASN A O 1
ATOM 1046 N N . ASN A 1 133 ? 14.984 6.202 -10.418 1.00 77.25 133 ASN A N 1
ATOM 1047 C CA . ASN A 1 133 ? 16.080 7.107 -10.779 1.00 77.25 133 ASN A CA 1
ATOM 1048 C C . ASN A 1 133 ? 17.426 6.669 -10.180 1.00 77.25 133 ASN A C 1
ATOM 1050 O O . ASN A 1 133 ? 18.457 6.818 -10.827 1.00 77.25 133 ASN A O 1
ATOM 1054 N N . ILE A 1 134 ? 17.428 6.114 -8.963 1.00 80.12 134 ILE A N 1
ATOM 1055 C CA . ILE A 1 134 ? 18.643 5.602 -8.303 1.00 80.12 134 ILE A CA 1
ATOM 1056 C C . ILE A 1 134 ? 19.133 4.321 -8.970 1.00 80.12 134 ILE A C 1
ATOM 1058 O O . ILE A 1 134 ? 20.334 4.098 -9.060 1.00 80.12 134 ILE A O 1
ATOM 1062 N N . VAL A 1 135 ? 18.206 3.478 -9.416 1.00 75.81 135 VAL A N 1
ATOM 1063 C CA . VAL A 1 135 ? 18.472 2.115 -9.885 1.00 75.81 135 VAL A CA 1
ATOM 1064 C C . VAL A 1 135 ? 18.807 2.087 -11.391 1.00 75.81 135 VAL A C 1
ATOM 1066 O O . VAL A 1 135 ? 19.609 1.262 -11.828 1.00 75.81 135 VAL A O 1
ATOM 1069 N N . SER A 1 136 ? 18.322 3.071 -12.163 1.00 71.75 136 SER A N 1
ATOM 1070 C CA . SER A 1 136 ? 18.633 3.256 -13.591 1.00 71.75 136 SER A CA 1
ATOM 1071 C C . SER A 1 136 ? 20.132 3.311 -13.958 1.00 71.75 136 SER A C 1
ATOM 1073 O O . SER A 1 136 ? 20.498 2.649 -14.928 1.00 71.75 136 SER A O 1
ATOM 1075 N N . PRO A 1 137 ? 21.026 4.044 -13.258 1.00 75.69 137 PRO A N 1
ATOM 1076 C CA . PRO A 1 137 ? 22.451 4.100 -13.616 1.00 75.69 137 PRO A CA 1
ATOM 1077 C C . PRO A 1 137 ? 23.220 2.795 -13.353 1.00 75.69 137 PRO A C 1
ATOM 1079 O O . PRO A 1 137 ? 24.337 2.644 -13.839 1.00 75.69 137 PRO A O 1
ATOM 1082 N N . TYR A 1 138 ? 22.642 1.851 -12.606 1.00 73.75 138 TYR A N 1
ATOM 1083 C CA . TYR A 1 138 ? 23.269 0.564 -12.285 1.00 73.75 138 TYR A CA 1
ATOM 1084 C C . TYR A 1 138 ? 22.858 -0.568 -13.244 1.00 73.75 138 TYR A C 1
ATOM 1086 O O . TYR A 1 138 ? 23.283 -1.704 -13.053 1.00 73.75 138 TYR A O 1
ATOM 1094 N N . GLY A 1 139 ? 22.059 -0.273 -14.278 1.00 69.94 139 GLY A N 1
ATOM 1095 C CA . GLY A 1 139 ? 21.654 -1.249 -15.299 1.00 69.94 139 GLY A CA 1
ATOM 1096 C C . GLY A 1 139 ? 20.527 -2.195 -14.874 1.00 69.94 139 GLY A C 1
ATOM 1097 O O . GLY A 1 139 ? 20.313 -3.221 -15.514 1.00 69.94 139 GLY A O 1
ATOM 1098 N N . PHE A 1 140 ? 19.814 -1.871 -13.799 1.00 75.19 140 PHE A N 1
ATOM 1099 C CA . PHE A 1 140 ? 18.655 -2.635 -13.342 1.00 75.19 140 PHE A CA 1
ATOM 1100 C C . PHE A 1 140 ? 17.404 -2.304 -14.164 1.00 75.19 140 PHE A C 1
ATOM 1102 O O . PHE A 1 140 ? 17.172 -1.154 -14.543 1.00 75.19 140 PHE A O 1
ATOM 1109 N N . THR A 1 141 ? 16.574 -3.323 -14.380 1.00 74.56 141 THR A N 1
ATOM 1110 C CA . THR A 1 141 ? 15.340 -3.238 -15.179 1.00 74.56 141 THR A CA 1
ATOM 1111 C C . THR A 1 141 ? 14.187 -2.682 -14.326 1.00 74.56 141 THR A C 1
ATOM 1113 O O . THR A 1 141 ? 14.219 -2.737 -13.090 1.00 74.56 141 THR A O 1
ATOM 1116 N N . ALA A 1 142 ? 13.118 -2.178 -14.949 1.00 71.25 142 ALA A N 1
ATOM 1117 C CA . ALA A 1 142 ? 11.899 -1.748 -14.249 1.00 71.25 142 ALA A CA 1
ATOM 1118 C C . ALA A 1 142 ? 11.294 -2.852 -13.348 1.00 71.25 142 ALA A C 1
ATOM 1120 O O . ALA A 1 142 ? 10.738 -2.575 -12.277 1.00 71.25 142 ALA A O 1
ATOM 1121 N N . THR A 1 143 ? 11.463 -4.116 -13.742 1.00 76.88 143 THR A N 1
ATOM 1122 C CA . THR A 1 143 ? 11.072 -5.295 -12.957 1.00 76.88 143 THR A CA 1
ATOM 1123 C C . THR A 1 143 ? 11.849 -5.398 -11.645 1.00 76.88 143 THR A C 1
ATOM 1125 O O . THR A 1 143 ? 11.247 -5.613 -10.593 1.00 76.88 143 THR A O 1
ATOM 1128 N N . ASP A 1 144 ? 13.163 -5.166 -11.669 1.00 81.19 144 ASP A N 1
ATOM 1129 C CA . ASP A 1 144 ? 14.014 -5.241 -10.475 1.00 81.19 144 ASP A CA 1
ATOM 1130 C C . ASP A 1 144 ? 13.677 -4.123 -9.485 1.00 81.19 144 ASP A C 1
ATOM 1132 O O . ASP A 1 144 ? 13.548 -4.365 -8.284 1.00 81.19 144 ASP A O 1
ATOM 1136 N N . SER A 1 145 ? 13.439 -2.908 -9.990 1.00 80.38 145 SER A N 1
ATOM 1137 C CA . SER A 1 145 ? 12.987 -1.775 -9.169 1.00 80.38 145 SER A CA 1
ATOM 1138 C C . SER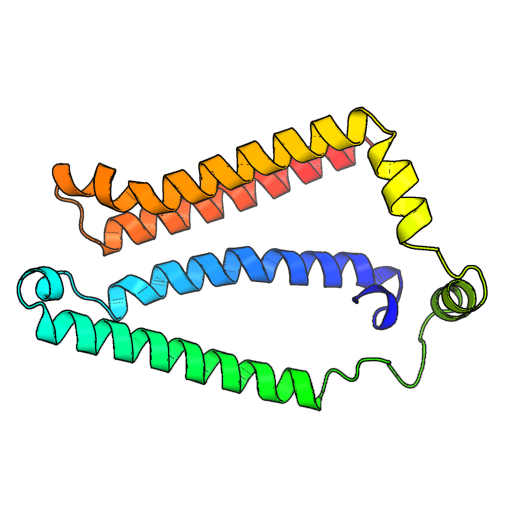 A 1 145 ? 11.663 -2.078 -8.461 1.00 80.38 145 SER A C 1
ATOM 1140 O O . SER A 1 145 ? 11.474 -1.741 -7.288 1.00 80.38 145 SER A O 1
ATOM 1142 N N . SER A 1 146 ? 10.762 -2.780 -9.148 1.00 81.62 146 SER A N 1
ATOM 1143 C CA . SER A 1 146 ? 9.469 -3.185 -8.595 1.00 81.62 146 SER A CA 1
ATOM 1144 C C .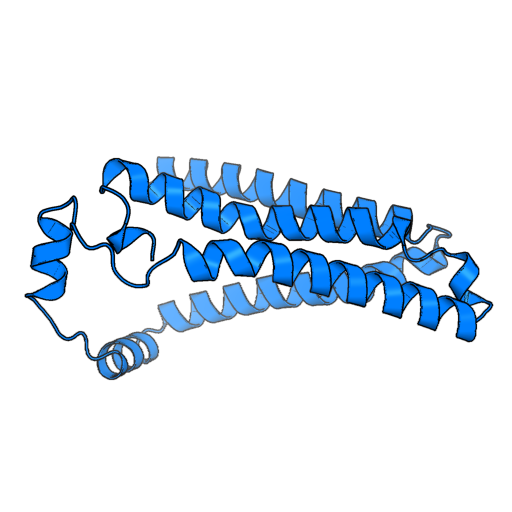 SER A 1 146 ? 9.604 -4.288 -7.539 1.00 81.62 146 SER A C 1
ATOM 1146 O O . SER A 1 146 ? 8.941 -4.228 -6.502 1.00 81.62 146 SER A O 1
ATOM 1148 N N . ILE A 1 147 ? 10.508 -5.253 -7.743 1.00 84.75 147 ILE A N 1
ATOM 1149 C CA . ILE A 1 147 ? 10.829 -6.307 -6.764 1.00 84.75 147 ILE A CA 1
ATOM 1150 C C . ILE A 1 147 ? 11.470 -5.711 -5.504 1.00 84.75 147 ILE A C 1
ATOM 1152 O O . ILE A 1 147 ? 11.112 -6.096 -4.386 1.00 84.75 147 ILE A O 1
ATOM 1156 N N . LEU A 1 148 ? 12.379 -4.744 -5.659 1.00 85.56 148 LEU A N 1
ATOM 1157 C CA . LEU A 1 148 ? 12.974 -4.015 -4.537 1.00 85.56 148 LEU A CA 1
ATOM 1158 C C . LEU A 1 148 ? 11.905 -3.262 -3.735 1.00 85.56 148 LEU A C 1
ATOM 1160 O O . LEU A 1 148 ? 11.871 -3.373 -2.508 1.00 85.56 148 LEU A O 1
ATOM 1164 N N . GLY A 1 149 ? 10.985 -2.570 -4.414 1.00 84.62 149 GLY A N 1
ATOM 1165 C CA . GLY A 1 149 ? 9.842 -1.915 -3.774 1.00 84.62 149 GLY A CA 1
ATOM 1166 C C . GLY A 1 149 ? 8.935 -2.897 -3.022 1.00 84.62 149 GLY A C 1
ATOM 1167 O O . GLY A 1 149 ? 8.575 -2.653 -1.870 1.00 84.62 149 GLY A O 1
ATOM 1168 N N . ALA A 1 150 ? 8.612 -4.046 -3.623 1.00 86.00 150 ALA A N 1
ATOM 1169 C CA . ALA A 1 150 ? 7.800 -5.077 -2.977 1.00 86.00 150 ALA A CA 1
ATOM 1170 C C . ALA A 1 150 ? 8.492 -5.657 -1.730 1.00 86.00 150 ALA A C 1
ATOM 1172 O O . ALA A 1 150 ? 7.874 -5.776 -0.670 1.00 86.00 150 ALA A O 1
ATOM 1173 N N . THR A 1 151 ? 9.791 -5.947 -1.824 1.00 88.00 151 THR A N 1
ATOM 1174 C CA . THR A 1 151 ? 10.605 -6.454 -0.707 1.00 88.00 151 THR A CA 1
ATOM 1175 C C . THR A 1 151 ? 10.682 -5.436 0.433 1.00 88.00 151 THR A C 1
ATOM 1177 O O . THR A 1 151 ? 10.580 -5.798 1.610 1.00 88.00 151 THR A O 1
ATOM 1180 N N . PHE A 1 152 ? 10.780 -4.145 0.104 1.00 87.62 152 PHE A N 1
ATOM 1181 C CA . PHE A 1 152 ? 10.738 -3.063 1.082 1.00 87.62 152 PHE A CA 1
ATOM 1182 C C . PHE A 1 152 ? 9.408 -3.046 1.856 1.00 87.62 152 PHE A C 1
ATOM 1184 O O . PHE A 1 152 ? 9.411 -3.010 3.085 1.00 87.62 152 PHE A O 1
ATOM 1191 N N . ILE A 1 153 ? 8.266 -3.171 1.172 1.00 87.50 153 ILE A N 1
ATOM 1192 C CA . ILE A 1 153 ? 6.951 -3.225 1.838 1.00 87.50 153 ILE A CA 1
ATOM 1193 C C . ILE A 1 153 ? 6.830 -4.472 2.727 1.00 87.50 153 ILE A C 1
ATOM 1195 O O . ILE A 1 153 ? 6.385 -4.370 3.872 1.00 87.50 153 ILE A O 1
ATOM 1199 N N . VAL A 1 154 ? 7.253 -5.644 2.240 1.00 89.12 154 VAL A N 1
ATOM 1200 C CA . VAL A 1 154 ? 7.193 -6.904 3.004 1.00 89.12 154 VAL A CA 1
ATOM 1201 C C . VAL A 1 154 ? 8.059 -6.839 4.263 1.00 89.12 154 VAL A C 1
ATOM 1203 O O . VAL A 1 154 ? 7.608 -7.220 5.342 1.00 89.12 154 VAL A O 1
ATOM 1206 N N . SER A 1 155 ? 9.280 -6.313 4.162 1.00 89.94 155 SER A N 1
ATOM 1207 C CA . SER A 1 155 ? 10.146 -6.134 5.334 1.00 89.94 155 SER A CA 1
ATOM 1208 C C . SER A 1 155 ? 9.557 -5.142 6.345 1.00 89.94 155 SER A C 1
ATOM 1210 O O . SER A 1 155 ? 9.592 -5.407 7.548 1.00 89.94 155 SER A O 1
ATOM 1212 N N . GLY A 1 156 ? 8.920 -4.061 5.877 1.00 88.00 156 GLY A N 1
ATOM 1213 C CA . GLY A 1 156 ? 8.181 -3.126 6.727 1.00 88.00 156 GLY A CA 1
ATOM 1214 C C . GLY A 1 156 ? 6.997 -3.773 7.457 1.00 88.00 156 GLY A C 1
ATOM 1215 O O . GLY A 1 156 ? 6.780 -3.502 8.641 1.00 88.00 156 GLY A O 1
ATOM 1216 N N . LEU A 1 157 ? 6.265 -4.676 6.795 1.00 88.50 157 LEU A N 1
ATOM 1217 C CA . LEU A 1 157 ? 5.196 -5.460 7.423 1.00 88.50 157 LEU A CA 1
ATOM 1218 C C . LEU A 1 157 ? 5.736 -6.362 8.536 1.00 88.50 157 LEU A C 1
ATOM 1220 O O . LEU A 1 157 ? 5.213 -6.330 9.649 1.00 88.50 157 LEU A O 1
ATOM 1224 N N . ILE A 1 158 ? 6.804 -7.120 8.268 1.00 90.50 158 ILE A N 1
ATOM 1225 C CA . ILE A 1 158 ? 7.435 -8.007 9.259 1.00 90.50 158 ILE A CA 1
ATOM 1226 C C . ILE A 1 158 ? 7.937 -7.199 10.462 1.00 90.50 158 ILE A C 1
ATOM 1228 O O . ILE A 1 158 ? 7.672 -7.567 11.608 1.00 90.50 158 ILE A O 1
ATOM 1232 N N . GLY A 1 159 ? 8.605 -6.068 10.210 1.00 88.38 159 GLY A N 1
ATOM 1233 C CA . GLY A 1 159 ? 9.054 -5.157 11.260 1.00 88.38 159 GLY A CA 1
ATOM 1234 C C . GLY A 1 159 ? 7.890 -4.635 12.101 1.00 88.38 159 GLY A C 1
ATOM 1235 O O . GLY A 1 159 ? 7.968 -4.646 13.327 1.00 88.38 159 GLY A O 1
ATOM 1236 N N . SER A 1 160 ? 6.780 -4.260 11.462 1.00 86.88 160 SER A N 1
ATOM 1237 C CA . SER A 1 160 ? 5.576 -3.799 12.162 1.00 86.88 160 SER A CA 1
ATOM 1238 C C . SER A 1 160 ? 5.006 -4.879 13.079 1.00 86.88 160 SER A C 1
ATOM 1240 O O . SER A 1 160 ? 4.748 -4.594 14.242 1.00 86.88 160 SER A O 1
ATOM 1242 N N . PHE A 1 161 ? 4.885 -6.127 12.611 1.00 86.94 161 PHE A N 1
ATOM 1243 C CA . PHE A 1 161 ? 4.443 -7.242 13.457 1.00 86.94 161 PHE A CA 1
ATOM 1244 C C . PHE A 1 161 ? 5.368 -7.465 14.656 1.00 86.94 161 PHE A C 1
ATOM 1246 O O . PHE A 1 161 ? 4.888 -7.653 15.774 1.00 86.94 161 PHE A O 1
ATOM 1253 N N . TYR A 1 162 ? 6.684 -7.403 14.443 1.00 90.44 162 TYR A N 1
ATOM 1254 C CA . TYR A 1 162 ? 7.664 -7.563 15.513 1.00 90.44 162 TYR A CA 1
ATOM 1255 C C . TYR A 1 162 ? 7.564 -6.447 16.563 1.00 90.44 162 TYR A C 1
ATOM 1257 O O . TYR A 1 162 ? 7.473 -6.725 17.759 1.00 90.44 162 TYR A O 1
ATOM 1265 N N . PHE A 1 163 ? 7.518 -5.183 16.128 1.00 86.81 163 PHE A N 1
ATOM 1266 C CA . PHE A 1 163 ? 7.361 -4.041 17.031 1.00 86.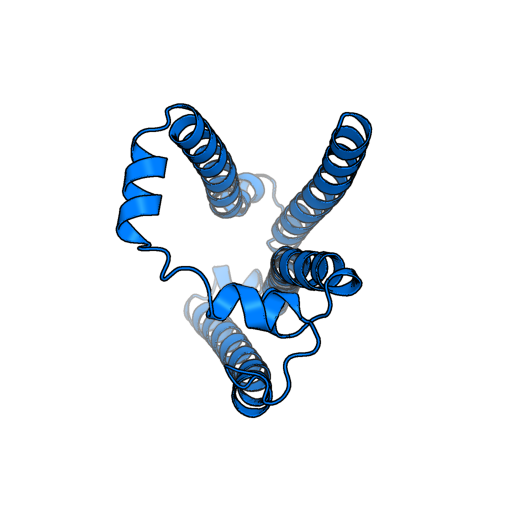81 163 PHE A CA 1
ATOM 1267 C C . PHE A 1 163 ? 6.007 -4.049 17.744 1.00 86.81 163 PHE A C 1
ATOM 1269 O O . PHE A 1 163 ? 5.966 -3.768 18.939 1.00 86.81 163 PHE A O 1
ATOM 1276 N N . SER A 1 164 ? 4.918 -4.411 17.057 1.00 84.81 164 SER A N 1
ATOM 1277 C CA . SER A 1 164 ? 3.597 -4.559 17.674 1.00 84.81 164 SER A CA 1
ATOM 1278 C C . SER A 1 164 ? 3.596 -5.633 18.760 1.00 84.81 164 SER A C 1
ATOM 1280 O O . SER A 1 164 ? 3.096 -5.371 19.848 1.00 84.81 164 SER A O 1
ATOM 1282 N N . ALA A 1 165 ? 4.211 -6.795 18.516 1.00 86.38 165 ALA A N 1
ATOM 1283 C CA . ALA A 1 165 ? 4.328 -7.852 19.522 1.00 86.38 165 ALA A CA 1
ATOM 1284 C C . ALA A 1 165 ? 5.204 -7.434 20.717 1.00 86.38 165 ALA A C 1
ATOM 1286 O O . ALA A 1 165 ? 4.918 -7.794 21.858 1.00 86.38 165 ALA A O 1
ATOM 1287 N N . MET A 1 166 ? 6.267 -6.658 20.476 1.00 90.62 166 MET A N 1
ATOM 1288 C CA . MET A 1 166 ? 7.110 -6.128 21.550 1.00 90.62 166 MET A CA 1
ATOM 1289 C C . MET A 1 166 ? 6.352 -5.119 22.423 1.00 90.62 166 MET A C 1
ATOM 1291 O O . MET A 1 166 ? 6.473 -5.165 23.645 1.00 90.62 166 MET A O 1
ATOM 1295 N N . LEU A 1 167 ? 5.573 -4.229 21.803 1.00 85.50 167 LEU A N 1
ATOM 1296 C CA . LEU A 1 167 ? 4.748 -3.236 22.493 1.00 85.50 167 LEU A CA 1
ATOM 1297 C C . LEU A 1 167 ? 3.635 -3.889 23.312 1.00 85.50 167 LEU A C 1
ATOM 1299 O O . LEU A 1 167 ? 3.460 -3.519 24.466 1.00 85.50 167 LEU A O 1
ATOM 1303 N N . ASP A 1 168 ? 2.952 -4.891 22.756 1.00 83.62 168 ASP A N 1
ATOM 1304 C CA . ASP A 1 168 ? 1.892 -5.636 23.453 1.00 83.62 168 ASP A CA 1
ATOM 1305 C C . ASP A 1 168 ? 2.425 -6.373 24.692 1.00 83.62 168 ASP A C 1
ATOM 1307 O O . ASP A 1 168 ? 1.728 -6.545 25.682 1.00 83.62 168 ASP A O 1
ATOM 1311 N N . LYS A 1 169 ? 3.712 -6.741 24.687 1.00 79.56 169 LYS A N 1
ATOM 1312 C CA . LYS A 1 169 ? 4.392 -7.331 25.848 1.00 79.56 169 LYS A CA 1
ATOM 1313 C C . LYS A 1 169 ? 4.785 -6.302 26.921 1.00 79.56 169 LYS A C 1
ATOM 1315 O O . LYS A 1 169 ? 5.115 -6.698 28.038 1.00 79.56 169 LYS A O 1
ATOM 1320 N N . GLN A 1 170 ? 4.836 -5.013 26.578 1.00 74.69 170 GLN A N 1
ATOM 1321 C CA . GLN A 1 170 ? 5.183 -3.921 27.498 1.00 74.69 170 GLN A CA 1
ATOM 1322 C C . GLN A 1 170 ? 3.965 -3.152 28.032 1.00 74.69 170 GLN A C 1
ATOM 1324 O O . GLN A 1 170 ? 4.139 -2.338 28.942 1.00 74.69 170 GLN A O 1
ATOM 1329 N N . GLN A 1 171 ? 2.772 -3.381 27.477 1.00 49.00 171 GLN A N 1
ATOM 1330 C CA . GLN A 1 171 ? 1.502 -2.846 27.979 1.00 49.00 171 GLN A CA 1
ATOM 1331 C C . GLN A 1 171 ? 0.840 -3.795 28.980 1.00 49.00 171 GLN A C 1
ATOM 1333 O O . GLN A 1 171 ? 0.086 -3.266 29.829 1.00 49.00 171 GLN A O 1
#

Radius of gyration: 21.81 Å; chains: 1; bounding box: 54×32×57 Å

pLDDT: mean 75.36, std 13.47, range [45.91, 93.69]